Protein AF-A0A414Z4Z5-F1 (afdb_monomer)

Secondary structure (DSSP, 8-state):
-HHHHHHHHHHHHHHHHHHHHHHHHHHHHHTT-TTHHHHHHHHHHHHHHHHHHHHHHHHS----S--S-S-SSHHHHHHHHHHHHHHHHHHHHHHHHHHHTTHHHH-HHHHHHHHHHHHHHHHHHHHHHHHHHTT-

Foldseek 3Di:
DLVVLLVVLVVVLVVLLVVVLVCLVCVVVCVPPPCNLVVLVVSLVSLVSSLVSLVSVVVPDDDDDDPFCLDPDVVVVVVLVVVLSVLSNVLSVLVNVCSVPVVSVVDNVSSVVSVVSVVVNVVSVVVSVVSRVVVD

pLDDT: mean 74.61, std 11.07, range [41.72, 87.88]

Radius of gyration: 16.62 Å; Cα contacts (8 Å, |Δi|>4): 73; chains: 1; bounding box: 38×34×50 Å

Structure (mmCIF, N/CA/C/O backbone):
data_AF-A0A414Z4Z5-F1
#
_entry.id   AF-A0A414Z4Z5-F1
#
loop_
_atom_site.group_PDB
_atom_site.id
_atom_site.type_symbol
_atom_site.label_atom_id
_atom_site.label_alt_id
_atom_site.label_comp_id
_atom_site.label_asym_id
_atom_site.label_entity_id
_atom_site.label_seq_id
_atom_site.pdbx_PDB_ins_code
_atom_site.Cartn_x
_atom_site.Cartn_y
_atom_site.Cartn_z
_atom_site.occupancy
_atom_site.B_iso_or_equiv
_atom_site.auth_seq_id
_atom_site.auth_comp_id
_atom_site.auth_asym_id
_atom_site.auth_atom_id
_atom_site.pdbx_PDB_model_num
ATOM 1 N N . MET A 1 1 ? 12.878 18.105 -5.985 1.00 58.34 1 MET A N 1
ATOM 2 C CA . MET A 1 1 ? 11.763 17.765 -5.068 1.00 58.34 1 MET A CA 1
ATOM 3 C C . MET A 1 1 ? 10.811 16.701 -5.619 1.00 58.34 1 MET A C 1
ATOM 5 O O . MET A 1 1 ? 10.757 15.639 -5.018 1.00 58.34 1 MET A O 1
ATOM 9 N N . LYS A 1 2 ? 10.123 16.901 -6.760 1.00 60.66 2 LYS A N 1
ATOM 10 C CA . LYS A 1 2 ? 9.133 15.927 -7.294 1.00 60.66 2 LYS A CA 1
ATOM 11 C C . LYS A 1 2 ? 9.657 14.486 -7.444 1.00 60.66 2 LYS A C 1
ATOM 13 O O . LYS A 1 2 ? 8.988 13.544 -7.049 1.00 60.66 2 LYS A O 1
ATOM 18 N N . THR A 1 3 ? 10.877 14.305 -7.950 1.00 64.25 3 THR A N 1
ATOM 19 C CA . THR A 1 3 ? 11.499 12.976 -8.125 1.00 64.25 3 THR A CA 1
ATOM 20 C C . THR A 1 3 ? 11.858 12.278 -6.812 1.00 64.25 3 THR A C 1
ATOM 22 O O . THR A 1 3 ? 11.890 11.053 -6.771 1.00 64.25 3 THR A O 1
ATOM 25 N N . PHE A 1 4 ? 12.124 13.038 -5.747 1.00 65.44 4 PHE A N 1
ATOM 26 C CA . PHE A 1 4 ? 12.428 12.491 -4.426 1.00 65.44 4 PHE A CA 1
ATOM 27 C C . PHE A 1 4 ? 11.159 11.954 -3.757 1.00 65.44 4 PHE A C 1
ATOM 29 O O . PHE A 1 4 ? 11.153 10.822 -3.294 1.00 65.44 4 PHE A O 1
ATOM 36 N N . ILE A 1 5 ? 10.064 12.721 -3.816 1.00 69.62 5 ILE A N 1
ATOM 37 C CA . ILE A 1 5 ? 8.749 12.330 -3.282 1.00 69.62 5 ILE A CA 1
ATOM 38 C C . ILE A 1 5 ? 8.249 11.042 -3.950 1.00 69.62 5 ILE A C 1
ATOM 40 O O . ILE A 1 5 ? 7.837 10.118 -3.257 1.00 69.62 5 ILE A O 1
ATOM 44 N N . ILE A 1 6 ? 8.360 10.944 -5.281 1.00 69.19 6 ILE A N 1
ATOM 45 C CA . ILE A 1 6 ? 7.963 9.738 -6.029 1.00 69.19 6 ILE A CA 1
ATOM 46 C C . ILE A 1 6 ? 8.793 8.525 -5.590 1.00 69.19 6 ILE A C 1
ATOM 48 O O . ILE A 1 6 ? 8.237 7.474 -5.290 1.00 69.19 6 ILE A O 1
ATOM 52 N N . LYS A 1 7 ? 10.120 8.678 -5.484 1.00 71.50 7 LYS A N 1
ATOM 53 C CA . LYS A 1 7 ? 11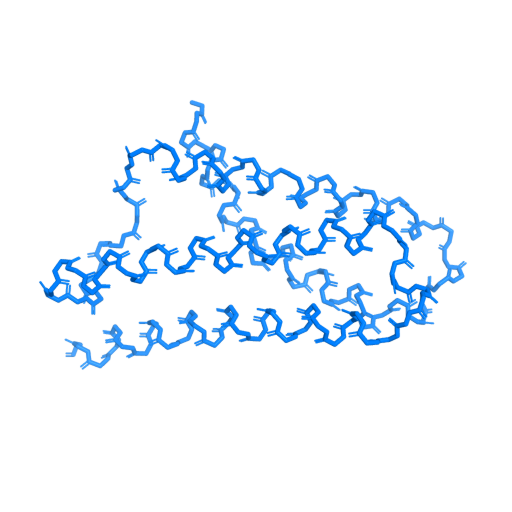.015 7.582 -5.090 1.00 71.50 7 LYS A CA 1
ATOM 54 C C . LYS A 1 7 ? 10.752 7.103 -3.659 1.00 71.50 7 LYS A C 1
ATOM 56 O O . LYS A 1 7 ? 10.783 5.901 -3.400 1.00 71.50 7 LYS A O 1
ATOM 61 N N . VAL A 1 8 ? 10.494 8.031 -2.738 1.00 74.12 8 VAL A N 1
ATOM 62 C CA . VAL A 1 8 ? 10.119 7.708 -1.355 1.00 74.12 8 VAL A CA 1
ATOM 63 C C . VAL A 1 8 ? 8.770 6.989 -1.329 1.00 74.12 8 VAL A C 1
ATOM 65 O O . VAL A 1 8 ? 8.681 5.929 -0.722 1.00 74.12 8 VAL A O 1
ATOM 68 N N . GLY A 1 9 ? 7.756 7.484 -2.045 1.00 72.12 9 GLY A N 1
ATOM 69 C CA . GLY A 1 9 ? 6.441 6.839 -2.127 1.00 72.12 9 GLY A CA 1
ATOM 70 C C . GLY A 1 9 ? 6.499 5.405 -2.667 1.00 72.12 9 GLY A C 1
ATOM 71 O O . GLY A 1 9 ? 5.928 4.501 -2.063 1.00 72.12 9 GLY A O 1
ATOM 72 N N . GLU A 1 10 ? 7.249 5.165 -3.747 1.00 71.38 10 GLU A N 1
ATOM 73 C CA . GLU A 1 10 ? 7.423 3.819 -4.318 1.00 71.38 10 GLU A CA 1
ATOM 74 C C . GLU A 1 10 ? 8.146 2.857 -3.364 1.00 71.38 10 GLU A C 1
ATOM 76 O O . GLU A 1 10 ? 7.799 1.679 -3.290 1.00 71.38 10 GLU A O 1
ATOM 81 N N . THR A 1 11 ? 9.139 3.353 -2.620 1.00 74.38 11 THR A N 1
ATOM 82 C CA . THR A 1 11 ? 9.908 2.533 -1.669 1.00 74.38 11 THR A CA 1
ATOM 83 C C . THR A 1 11 ? 9.083 2.201 -0.426 1.00 74.38 11 THR A C 1
ATOM 85 O O . THR A 1 11 ? 9.162 1.089 0.091 1.00 74.38 11 THR A O 1
ATOM 88 N N . MET A 1 12 ? 8.265 3.151 0.032 1.00 74.75 12 MET A N 1
ATOM 89 C CA . MET A 1 12 ? 7.415 2.996 1.212 1.00 74.75 12 MET A CA 1
ATOM 90 C C . MET A 1 12 ? 6.156 2.168 0.927 1.00 74.75 12 MET A C 1
ATOM 92 O O . MET A 1 12 ? 5.575 1.627 1.856 1.00 74.75 12 MET A O 1
ATOM 96 N N . PHE A 1 13 ? 5.752 1.987 -0.334 1.00 77.38 13 PHE A N 1
ATOM 97 C CA . PHE A 1 13 ? 4.517 1.269 -0.664 1.00 77.38 13 PHE A CA 1
ATOM 98 C C . PHE A 1 13 ? 4.470 -0.164 -0.116 1.00 77.38 13 PHE A C 1
ATOM 100 O O . PHE A 1 13 ? 3.514 -0.533 0.562 1.00 77.38 13 PHE A O 1
ATOM 107 N N . ILE A 1 14 ? 5.505 -0.968 -0.375 1.00 79.06 14 ILE A N 1
ATOM 108 C CA . ILE A 1 14 ? 5.567 -2.371 0.066 1.00 79.06 14 ILE A CA 1
ATOM 109 C C . ILE A 1 14 ? 5.526 -2.500 1.600 1.00 79.06 14 ILE A C 1
ATOM 111 O O . ILE A 1 14 ? 4.692 -3.268 2.086 1.00 79.06 14 ILE A O 1
ATOM 115 N N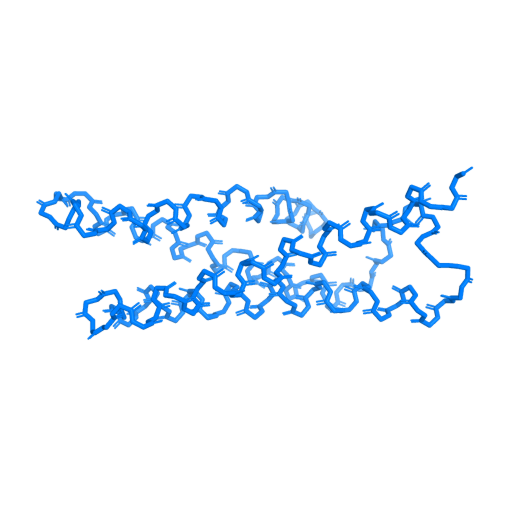 . PRO A 1 15 ? 6.367 -1.787 2.382 1.00 80.50 15 PRO A N 1
ATOM 116 C CA . PRO A 1 15 ? 6.308 -1.886 3.837 1.00 80.50 15 PRO A CA 1
ATOM 117 C C . PRO A 1 15 ? 4.986 -1.361 4.400 1.00 80.50 15 PRO A C 1
ATOM 119 O O . PRO A 1 15 ? 4.448 -1.991 5.307 1.00 80.50 15 PRO A O 1
ATOM 122 N N . THR A 1 16 ? 4.407 -0.287 3.841 1.00 81.56 16 THR A N 1
ATOM 123 C CA . THR A 1 16 ? 3.079 0.168 4.273 1.00 81.56 16 THR A CA 1
ATOM 124 C C . THR A 1 16 ? 2.042 -0.927 4.026 1.00 81.56 16 THR A C 1
ATOM 126 O O . THR A 1 16 ? 1.336 -1.286 4.959 1.00 81.56 16 THR A O 1
ATOM 129 N N . CYS A 1 17 ? 2.011 -1.552 2.841 1.00 80.69 17 CYS A N 1
ATOM 130 C CA . CYS A 1 17 ? 1.083 -2.653 2.551 1.00 80.69 17 CYS A CA 1
ATOM 131 C C . CYS A 1 17 ? 1.226 -3.829 3.529 1.00 80.69 17 CYS A C 1
ATOM 133 O O . CYS A 1 17 ? 0.224 -4.354 4.008 1.00 80.69 17 CYS A O 1
ATOM 135 N N . ALA A 1 18 ? 2.460 -4.229 3.851 1.00 83.88 18 ALA A N 1
ATOM 136 C CA . ALA A 1 18 ? 2.713 -5.311 4.801 1.00 83.88 18 ALA A CA 1
ATOM 137 C C . ALA A 1 18 ? 2.182 -4.972 6.206 1.00 83.88 18 ALA A C 1
ATOM 139 O O . ALA A 1 18 ? 1.495 -5.787 6.822 1.00 83.88 18 ALA A O 1
ATOM 140 N N . LEU A 1 19 ? 2.437 -3.750 6.683 1.00 85.31 19 LEU A N 1
ATOM 141 C CA . LEU A 1 19 ? 1.924 -3.265 7.966 1.00 85.31 19 LEU A CA 1
ATOM 142 C C . LEU A 1 19 ? 0.394 -3.133 7.972 1.00 85.31 19 LEU A C 1
ATOM 144 O O . LEU A 1 19 ? -0.240 -3.432 8.978 1.00 85.31 19 LEU A O 1
ATOM 148 N N . MET A 1 20 ? -0.209 -2.733 6.851 1.00 81.25 20 MET A N 1
ATOM 149 C CA . MET A 1 20 ? -1.663 -2.608 6.703 1.00 81.25 20 MET A CA 1
ATOM 150 C C . MET A 1 20 ? -2.363 -3.967 6.768 1.00 81.25 20 MET A C 1
ATOM 152 O O . MET A 1 20 ? -3.436 -4.079 7.351 1.00 81.25 20 MET A O 1
ATOM 156 N N . ILE A 1 21 ? -1.766 -5.015 6.202 1.00 83.06 21 ILE A N 1
ATOM 157 C CA . ILE A 1 21 ? -2.315 -6.377 6.280 1.00 83.06 21 ILE A CA 1
ATOM 158 C C . ILE A 1 21 ? -2.171 -6.928 7.682 1.00 83.06 21 ILE A C 1
ATOM 160 O O . ILE A 1 21 ? -3.116 -7.513 8.203 1.00 83.06 21 ILE A O 1
ATOM 164 N N . LEU A 1 22 ? -1.012 -6.705 8.302 1.00 85.50 22 LEU A N 1
ATOM 165 C CA . LEU A 1 22 ? -0.805 -7.058 9.696 1.00 85.50 22 LEU A CA 1
ATOM 166 C C . LEU A 1 22 ? -1.857 -6.373 10.579 1.00 85.50 22 LEU A C 1
ATOM 168 O O . LEU A 1 22 ? -2.458 -7.028 11.422 1.00 85.50 22 LEU A O 1
ATOM 172 N N . TYR A 1 23 ? -2.143 -5.093 10.324 1.00 82.69 23 TYR A N 1
ATOM 173 C CA . TYR A 1 23 ? -3.232 -4.371 10.974 1.00 82.69 23 TYR A CA 1
ATOM 174 C C . TYR A 1 23 ? -4.590 -5.038 10.733 1.00 82.69 23 TYR A C 1
ATOM 176 O O . TYR A 1 23 ? -5.291 -5.300 11.700 1.00 82.69 23 TYR A O 1
ATOM 184 N N . CYS A 1 24 ? -4.951 -5.374 9.491 1.00 79.25 24 CYS A N 1
ATOM 185 C CA . CYS A 1 24 ? -6.244 -6.006 9.191 1.00 79.25 24 CYS A CA 1
ATOM 186 C C . CYS A 1 24 ? -6.399 -7.388 9.853 1.00 79.25 24 CYS A C 1
ATOM 188 O O . CYS A 1 24 ? -7.476 -7.711 10.342 1.00 79.25 24 CYS A O 1
ATOM 190 N N . LEU A 1 25 ? -5.331 -8.194 9.904 1.00 81.50 25 LEU A N 1
ATOM 191 C CA . LEU A 1 25 ? -5.338 -9.517 10.542 1.00 81.50 25 LEU A CA 1
ATOM 192 C C . LEU A 1 25 ? -5.395 -9.427 12.071 1.00 81.50 25 LEU A C 1
ATOM 194 O O . LEU A 1 25 ? -6.084 -10.216 12.712 1.00 81.50 25 LEU A O 1
ATOM 198 N N . LEU A 1 26 ? -4.669 -8.473 12.659 1.00 80.62 26 LEU A N 1
ATOM 199 C CA . LEU A 1 26 ? -4.604 -8.292 14.109 1.00 80.62 26 LEU A CA 1
ATOM 200 C C . LEU A 1 26 ? -5.723 -7.401 14.658 1.00 80.62 26 LEU A C 1
ATOM 202 O O . LEU A 1 26 ? -5.896 -7.343 15.872 1.00 80.62 26 LEU A O 1
ATOM 206 N N . TYR A 1 27 ? -6.493 -6.730 13.797 1.00 77.38 27 TYR A N 1
ATOM 207 C CA . TYR A 1 27 ? -7.521 -5.769 14.199 1.00 77.38 27 TYR A CA 1
ATOM 208 C C . TYR A 1 27 ? -8.504 -6.358 15.214 1.00 77.38 27 TYR A C 1
ATOM 210 O O . TYR A 1 27 ? -8.763 -5.746 16.248 1.00 77.38 27 TYR A O 1
ATOM 218 N N . GLN A 1 28 ? -8.991 -7.575 14.957 1.00 76.25 28 GLN A N 1
ATOM 219 C CA . GLN A 1 28 ? -9.963 -8.251 15.817 1.00 76.25 28 GLN A CA 1
ATOM 220 C C . GLN A 1 28 ? -9.426 -8.521 17.233 1.00 76.25 28 GLN A C 1
ATOM 222 O O . GLN A 1 28 ? -10.198 -8.540 18.184 1.00 76.25 28 GLN A O 1
ATOM 227 N N . TYR A 1 29 ? -8.111 -8.687 17.383 1.00 76.50 29 TYR A N 1
ATOM 228 C CA . TYR A 1 29 ? -7.457 -8.926 18.673 1.00 76.50 29 TYR A CA 1
ATOM 229 C C . TYR A 1 29 ? -7.054 -7.637 19.394 1.00 76.50 29 TYR A C 1
ATOM 231 O O . TYR A 1 29 ? -6.759 -7.662 20.583 1.00 76.50 29 TYR A O 1
ATOM 239 N N . MET A 1 30 ? -7.005 -6.519 18.672 1.00 74.94 30 MET A N 1
ATOM 240 C CA . MET A 1 30 ? -6.440 -5.260 19.151 1.00 74.94 30 MET A CA 1
ATOM 241 C C . MET A 1 30 ? -7.491 -4.149 19.291 1.00 74.94 30 MET A C 1
ATOM 243 O O . MET A 1 30 ? -7.130 -3.008 19.570 1.00 74.94 30 MET A O 1
ATOM 247 N N . ILE A 1 31 ? -8.778 -4.462 19.099 1.00 72.94 31 ILE A N 1
ATOM 248 C CA . ILE A 1 31 ? -9.867 -3.477 19.023 1.00 72.94 31 ILE A CA 1
ATOM 249 C C . ILE A 1 31 ? -10.034 -2.647 20.305 1.00 72.94 31 ILE A C 1
ATOM 251 O O . ILE A 1 31 ? -10.358 -1.462 20.221 1.00 72.94 31 ILE A O 1
ATOM 255 N N . ASP A 1 32 ? -9.732 -3.239 21.463 1.00 76.69 32 ASP A N 1
ATOM 256 C CA . ASP A 1 32 ? -9.835 -2.597 22.780 1.00 76.69 32 ASP A CA 1
ATOM 257 C C . ASP A 1 32 ? -8.622 -1.716 23.116 1.00 76.69 32 ASP A C 1
ATOM 259 O O . ASP A 1 32 ? -8.578 -1.053 24.154 1.00 76.69 32 ASP A O 1
ATOM 263 N N . PHE A 1 33 ? -7.604 -1.693 22.251 1.00 79.69 33 PHE A N 1
ATOM 264 C CA . PHE A 1 33 ? -6.375 -0.967 22.521 1.00 79.69 33 PHE A CA 1
ATOM 265 C C . PHE A 1 33 ? -6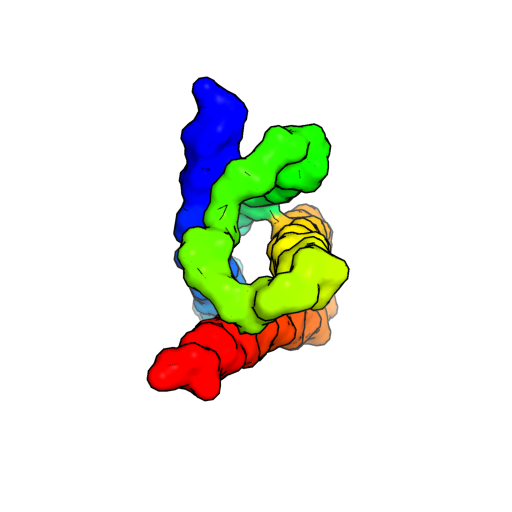.555 0.540 22.240 1.00 79.69 33 PHE A C 1
ATOM 267 O O . PHE A 1 33 ? -6.874 0.932 21.111 1.00 79.69 33 PHE A O 1
ATOM 274 N N . PRO A 1 34 ? -6.276 1.429 23.214 1.00 75.50 34 PRO A N 1
ATOM 275 C CA . PRO A 1 34 ? -6.639 2.850 23.136 1.00 75.50 34 PRO A CA 1
ATOM 276 C C . PRO A 1 34 ? -5.929 3.616 22.007 1.00 75.50 34 PRO A C 1
ATOM 278 O O . PRO A 1 34 ? -6.418 4.642 21.536 1.00 75.50 34 PRO A O 1
ATOM 281 N N . TYR A 1 35 ? -4.791 3.111 21.525 1.00 81.12 35 TYR A N 1
ATOM 282 C CA . TYR A 1 35 ? -3.994 3.753 20.476 1.00 81.12 35 TYR A CA 1
ATOM 283 C C . TYR A 1 35 ? -4.385 3.344 19.042 1.00 81.12 35 TYR A C 1
ATOM 285 O O . TYR A 1 35 ? -3.807 3.870 18.087 1.00 81.12 35 TYR A O 1
ATOM 293 N N . MET A 1 36 ? -5.368 2.453 18.848 1.00 79.38 36 MET A N 1
ATOM 294 C CA . MET A 1 36 ? -5.765 1.985 17.506 1.00 79.38 36 MET A CA 1
ATOM 295 C C . MET A 1 36 ? -6.237 3.109 16.586 1.00 79.38 36 MET A C 1
ATOM 297 O O . MET A 1 36 ? -5.924 3.110 15.395 1.00 79.38 36 MET A O 1
ATOM 301 N N . THR A 1 37 ? -6.931 4.104 17.137 1.00 78.50 37 THR A N 1
ATOM 302 C CA . THR A 1 37 ? -7.390 5.276 16.381 1.00 78.50 37 THR A CA 1
ATOM 303 C C . THR A 1 37 ? -6.214 6.096 15.848 1.00 78.50 37 THR A C 1
ATOM 305 O O . THR A 1 37 ? -6.238 6.540 14.702 1.00 78.50 37 THR A O 1
ATOM 308 N N . ILE A 1 38 ? -5.143 6.250 16.635 1.00 85.12 38 ILE A N 1
ATOM 309 C CA . ILE A 1 38 ? -3.940 6.991 16.226 1.00 85.12 38 ILE A CA 1
ATOM 310 C C . ILE A 1 38 ? -3.196 6.230 15.124 1.00 85.12 38 ILE A C 1
ATOM 312 O O . ILE A 1 38 ? -2.838 6.812 14.101 1.00 85.12 38 ILE A O 1
ATOM 316 N N . ILE A 1 39 ? -3.019 4.917 15.295 1.00 84.44 39 ILE A N 1
ATOM 317 C CA . ILE A 1 39 ? -2.380 4.042 14.299 1.00 84.44 39 ILE A CA 1
ATOM 318 C C . ILE A 1 39 ? -3.130 4.109 12.961 1.00 84.44 39 ILE A C 1
ATOM 320 O O . ILE A 1 39 ? -2.519 4.255 11.901 1.00 84.44 39 ILE A O 1
ATOM 324 N N . ARG A 1 40 ? -4.465 4.084 13.006 1.00 83.19 40 ARG A N 1
ATOM 325 C CA . ARG A 1 40 ? -5.326 4.246 11.831 1.00 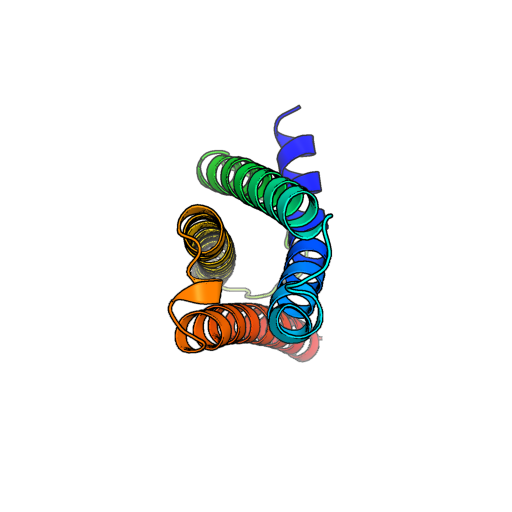83.19 40 ARG A CA 1
ATOM 326 C C . ARG A 1 40 ? -5.092 5.575 11.116 1.00 83.19 40 ARG A C 1
ATOM 328 O O . ARG A 1 40 ? -4.939 5.584 9.896 1.00 83.19 40 ARG A O 1
ATOM 335 N N . PHE A 1 41 ? -5.035 6.685 11.851 1.00 85.62 41 PHE A N 1
ATOM 336 C CA . PHE A 1 41 ? -4.753 8.000 11.268 1.00 85.62 41 PHE A CA 1
ATOM 337 C C . PHE A 1 41 ? -3.388 8.039 10.571 1.00 85.62 41 PHE A C 1
ATOM 339 O O . PHE A 1 41 ? -3.283 8.565 9.462 1.00 85.62 41 PHE A O 1
ATOM 346 N N . ILE A 1 42 ? -2.360 7.429 11.168 1.00 87.88 42 ILE A N 1
ATOM 347 C CA . ILE A 1 42 ? -1.026 7.319 10.561 1.00 87.88 42 ILE A CA 1
ATOM 348 C C . ILE A 1 42 ? -1.096 6.551 9.234 1.00 87.88 42 ILE A C 1
ATOM 350 O O . ILE A 1 42 ? -0.543 7.002 8.226 1.00 87.88 42 ILE A O 1
ATOM 354 N N . PHE A 1 43 ? -1.814 5.424 9.197 1.00 8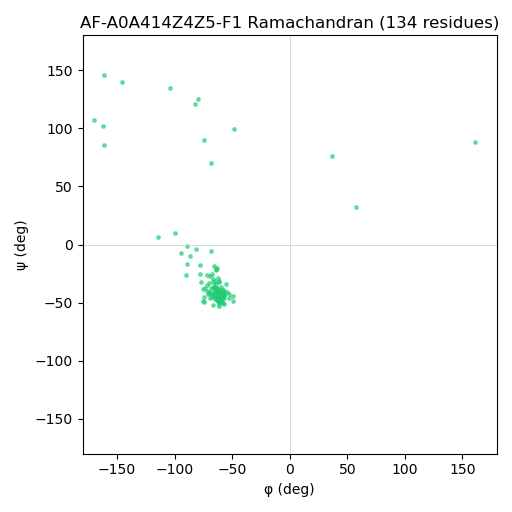6.94 43 PHE A N 1
ATOM 355 C CA . PHE A 1 43 ? -1.993 4.660 7.962 1.00 86.94 43 PHE A CA 1
ATOM 356 C C . PHE A 1 43 ? -2.786 5.420 6.896 1.00 86.94 43 PHE A C 1
ATOM 358 O O . PHE A 1 43 ? -2.447 5.340 5.714 1.00 86.94 43 PHE A O 1
ATOM 365 N N . LEU A 1 44 ? -3.796 6.192 7.295 1.00 87.44 44 LEU A N 1
ATOM 366 C CA . LEU A 1 44 ? -4.586 7.014 6.381 1.00 87.44 44 LEU A CA 1
ATOM 367 C C . LEU A 1 44 ? -3.703 8.087 5.726 1.00 87.44 44 LEU A C 1
ATOM 369 O O . LEU A 1 44 ? -3.678 8.199 4.500 1.00 87.44 44 LEU A O 1
ATOM 373 N N . ILE A 1 45 ? -2.902 8.805 6.520 1.00 87.38 45 ILE A N 1
ATOM 374 C CA . ILE A 1 45 ? -1.952 9.810 6.018 1.00 87.38 45 ILE A CA 1
ATOM 375 C C . ILE A 1 45 ? -0.919 9.164 5.085 1.00 87.38 45 ILE A C 1
ATOM 377 O O . ILE A 1 45 ? -0.630 9.707 4.017 1.00 87.38 45 ILE A O 1
ATOM 381 N N . SER A 1 46 ? -0.393 7.988 5.444 1.00 85.56 46 SER A N 1
ATOM 382 C CA . SER A 1 46 ? 0.549 7.251 4.595 1.00 85.56 46 SER A CA 1
ATOM 383 C C . SER A 1 46 ? -0.078 6.859 3.252 1.00 85.56 46 SER A C 1
ATOM 385 O O . SER A 1 46 ? 0.535 7.075 2.205 1.00 85.56 46 SER A O 1
ATOM 387 N N . SER A 1 47 ? -1.320 6.362 3.257 1.00 84.56 47 SER A N 1
ATOM 388 C CA . SER A 1 47 ? -2.043 6.003 2.033 1.00 84.56 47 SER A CA 1
ATOM 389 C C . SER A 1 47 ? -2.280 7.220 1.131 1.00 84.56 47 SER A C 1
ATOM 391 O O . SER A 1 47 ? -1.998 7.168 -0.068 1.00 84.56 47 SER A O 1
ATOM 393 N N . LEU A 1 48 ? -2.701 8.355 1.702 1.00 86.62 48 LEU A N 1
ATOM 394 C CA . LEU A 1 48 ? -2.870 9.610 0.960 1.00 86.62 48 LEU A CA 1
ATOM 395 C C . LEU A 1 48 ? -1.548 10.112 0.369 1.00 86.62 48 LEU A C 1
ATOM 397 O O . LEU A 1 48 ? -1.507 10.537 -0.786 1.00 86.62 48 LEU A O 1
ATOM 401 N N . PHE A 1 49 ? -0.452 10.027 1.125 1.00 85.38 49 PHE A N 1
ATOM 402 C CA . PHE A 1 49 ? 0.870 10.405 0.632 1.00 85.38 49 PHE A CA 1
ATOM 403 C C . PHE A 1 49 ? 1.297 9.547 -0.568 1.00 85.38 49 PHE A C 1
ATOM 405 O O . PHE A 1 49 ? 1.794 10.076 -1.565 1.00 85.38 49 PHE A O 1
ATOM 412 N N . ILE A 1 50 ? 1.054 8.234 -0.514 1.00 82.75 50 ILE A N 1
ATOM 413 C CA . ILE A 1 50 ? 1.360 7.324 -1.623 1.00 82.75 50 ILE A CA 1
ATOM 414 C C . ILE A 1 50 ? 0.448 7.593 -2.830 1.00 82.75 50 ILE A C 1
ATOM 416 O O . ILE A 1 50 ? 0.934 7.570 -3.960 1.00 82.75 50 ILE A O 1
ATOM 420 N N . LEU A 1 51 ? -0.834 7.925 -2.632 1.00 83.62 51 LEU A N 1
ATOM 421 C CA . LEU A 1 51 ? -1.739 8.337 -3.717 1.00 83.62 51 LEU A CA 1
ATOM 422 C C . LEU A 1 51 ? -1.258 9.609 -4.423 1.00 83.62 51 LEU A C 1
ATOM 424 O O . LEU A 1 51 ? -1.264 9.684 -5.656 1.00 83.62 51 LEU A O 1
ATOM 428 N N . LEU A 1 52 ? -0.794 10.602 -3.662 1.00 82.75 52 LEU A N 1
ATOM 429 C CA . LEU A 1 52 ? -0.208 11.826 -4.213 1.00 82.75 52 LEU A CA 1
ATOM 430 C C . LEU A 1 52 ? 1.087 11.524 -4.980 1.00 82.75 52 LEU A C 1
ATOM 432 O O . LEU A 1 52 ? 1.265 11.988 -6.105 1.00 82.75 52 LEU A O 1
ATOM 436 N N . ALA A 1 53 ? 1.967 10.687 -4.428 1.00 79.00 53 ALA A N 1
ATOM 437 C CA . ALA A 1 53 ? 3.187 10.264 -5.115 1.00 79.00 53 ALA A CA 1
ATOM 438 C C . ALA A 1 53 ? 2.884 9.469 -6.403 1.00 79.00 53 ALA A C 1
ATOM 440 O O . ALA A 1 53 ? 3.499 9.709 -7.445 1.00 79.00 53 ALA A O 1
ATOM 441 N N . GLY A 1 54 ? 1.900 8.567 -6.359 1.00 73.06 54 GLY A N 1
ATOM 442 C CA . GLY A 1 54 ? 1.470 7.732 -7.479 1.00 73.06 54 GLY A CA 1
ATOM 443 C C . GLY A 1 54 ? 0.816 8.537 -8.602 1.00 73.06 54 GLY A C 1
ATOM 444 O O . GLY A 1 54 ? 1.190 8.384 -9.765 1.00 73.06 54 GLY A O 1
ATOM 445 N N . SER A 1 55 ? -0.084 9.464 -8.279 1.00 74.19 55 SER A N 1
ATOM 446 C CA . SER A 1 55 ? -0.703 10.363 -9.267 1.00 74.19 55 SER A CA 1
ATOM 447 C C . SER A 1 55 ? 0.329 11.286 -9.926 1.00 74.19 55 SER A C 1
ATOM 449 O O . SER A 1 55 ? 0.348 11.427 -11.151 1.00 74.19 55 SER A O 1
ATOM 451 N N . MET A 1 56 ? 1.279 11.825 -9.154 1.00 72.06 56 MET A N 1
ATOM 452 C CA . MET A 1 56 ? 2.417 12.571 -9.700 1.00 72.06 56 MET A CA 1
ATOM 453 C C . MET A 1 56 ? 3.299 11.723 -10.624 1.00 72.06 56 MET A C 1
ATOM 455 O O . MET A 1 56 ? 3.855 12.264 -11.580 1.00 72.06 56 MET A O 1
ATOM 459 N N . SER A 1 57 ? 3.423 10.415 -10.375 1.00 66.75 57 SER A N 1
ATOM 460 C CA . SER A 1 57 ? 4.179 9.489 -11.232 1.00 66.75 57 SER A CA 1
ATOM 461 C C . SER A 1 57 ? 3.490 9.198 -12.575 1.00 66.75 57 SER A C 1
ATOM 463 O O . SER A 1 57 ? 4.172 8.919 -13.560 1.00 66.75 57 SER A O 1
ATOM 465 N N . ILE A 1 58 ? 2.156 9.307 -12.640 1.00 66.81 58 ILE A N 1
ATOM 466 C CA . ILE A 1 58 ? 1.381 9.168 -13.885 1.00 66.81 58 ILE A CA 1
ATOM 467 C C . ILE A 1 58 ? 1.529 10.420 -14.753 1.00 66.81 58 ILE A C 1
ATOM 469 O O . ILE A 1 58 ? 1.810 10.321 -15.948 1.00 66.81 58 ILE A O 1
ATOM 473 N N . PHE A 1 59 ? 1.355 11.605 -14.158 1.00 59.62 59 PHE A N 1
ATOM 474 C CA . PHE A 1 59 ? 1.426 12.882 -14.882 1.00 59.62 59 PHE A CA 1
ATOM 475 C C . PHE A 1 59 ? 2.866 13.313 -15.183 1.00 59.62 59 PHE A C 1
ATOM 477 O O . PHE A 1 59 ? 3.151 13.930 -16.213 1.00 59.62 59 PHE A O 1
ATOM 484 N N . GLY A 1 60 ? 3.803 12.978 -14.299 1.00 55.56 60 GLY A N 1
ATOM 485 C CA . GLY A 1 60 ? 5.223 13.196 -14.497 1.00 55.56 60 GLY A CA 1
ATOM 486 C C . GLY A 1 60 ? 5.776 12.191 -15.495 1.00 55.56 60 GLY A C 1
ATOM 487 O O . GLY A 1 60 ? 6.268 11.141 -15.100 1.00 55.56 60 GLY A O 1
ATOM 488 N N . LYS A 1 61 ? 5.757 12.520 -16.793 1.00 57.16 61 LYS A N 1
ATOM 489 C CA . LYS A 1 61 ? 6.531 11.795 -17.815 1.00 57.16 61 LYS A CA 1
ATOM 490 C C . LYS A 1 61 ? 7.982 11.621 -17.339 1.00 57.16 61 LYS A C 1
ATOM 492 O O . LYS A 1 61 ? 8.787 12.539 -17.474 1.00 57.16 61 LYS A O 1
ATOM 497 N N . LYS A 1 62 ? 8.328 10.443 -16.811 1.00 49.22 62 LYS A N 1
ATOM 498 C CA . LYS A 1 62 ? 9.668 9.832 -16.845 1.00 49.22 62 LYS A CA 1
ATOM 499 C C . LYS A 1 62 ? 9.555 8.391 -16.347 1.00 49.22 62 LYS A C 1
ATOM 501 O O . LYS A 1 62 ? 9.298 8.148 -15.182 1.00 49.22 62 LYS A O 1
ATOM 506 N N . GLN A 1 63 ? 9.660 7.383 -17.216 1.00 48.88 63 GLN A N 1
ATOM 507 C CA . GLN A 1 63 ? 10.944 6.908 -17.764 1.00 48.88 63 GLN A CA 1
ATOM 508 C C . GLN A 1 63 ? 12.067 6.966 -16.725 1.00 48.88 63 GLN A C 1
ATOM 510 O O . GLN A 1 63 ? 12.893 7.873 -16.743 1.00 48.88 63 GLN A O 1
ATOM 515 N N . LYS A 1 64 ? 12.045 6.001 -15.809 1.00 44.09 64 LYS A N 1
ATOM 516 C CA . LYS A 1 64 ? 13.119 5.481 -14.941 1.00 44.09 64 LYS A CA 1
ATOM 517 C C . LYS A 1 64 ? 12.318 4.785 -13.841 1.00 44.09 64 LYS A C 1
ATOM 519 O O . LYS A 1 64 ? 11.863 5.448 -12.936 1.00 44.09 64 LYS A O 1
ATOM 524 N N . ILE A 1 65 ? 11.940 3.519 -13.962 1.00 41.72 65 ILE A N 1
ATOM 525 C CA . ILE A 1 65 ? 12.776 2.399 -13.529 1.00 41.72 65 ILE A CA 1
ATOM 526 C C . ILE A 1 65 ? 12.252 1.132 -14.220 1.00 41.72 65 ILE A C 1
ATOM 528 O O . ILE A 1 65 ? 11.248 0.546 -13.842 1.00 41.72 65 ILE A O 1
ATOM 532 N N . CYS A 1 66 ? 12.947 0.710 -15.268 1.00 41.72 66 CYS A N 1
ATOM 533 C CA . CYS A 1 66 ? 13.235 -0.704 -15.474 1.00 41.72 66 CYS A CA 1
ATOM 534 C C . CYS A 1 66 ? 14.405 -0.756 -16.448 1.00 41.72 66 CYS A C 1
ATOM 536 O O . CYS A 1 66 ? 14.219 -0.749 -17.664 1.00 41.72 66 CYS A O 1
ATOM 538 N N . LYS A 1 67 ? 15.624 -0.663 -15.904 1.00 43.84 67 LYS A N 1
ATOM 539 C CA . LYS A 1 67 ? 16.874 -0.849 -16.657 1.00 43.84 67 LYS A CA 1
ATOM 540 C C . LYS A 1 67 ? 17.061 -2.306 -17.110 1.00 43.84 67 LYS A C 1
ATOM 542 O O . LYS A 1 67 ? 17.973 -2.569 -17.878 1.00 43.84 67 LYS A O 1
ATOM 547 N N . HIS A 1 68 ? 16.185 -3.220 -16.691 1.00 48.00 68 HIS A N 1
ATOM 548 C CA . HIS A 1 68 ? 16.171 -4.601 -17.151 1.00 48.00 68 HIS A CA 1
ATOM 549 C C . HIS A 1 68 ? 15.031 -4.847 -18.142 1.00 48.00 68 HIS A C 1
ATOM 551 O O . HIS A 1 68 ? 13.901 -4.387 -17.972 1.00 48.00 68 HIS A O 1
ATOM 557 N N . SER A 1 69 ? 15.371 -5.539 -19.221 1.00 46.88 69 SER A N 1
ATOM 558 C CA . SER A 1 69 ? 14.566 -5.831 -20.401 1.00 46.88 69 SER A CA 1
ATOM 559 C C . SER A 1 69 ? 13.403 -6.796 -20.107 1.00 46.88 69 SER A C 1
ATOM 561 O O . SER A 1 69 ? 13.387 -7.923 -20.594 1.00 46.88 69 SER A O 1
ATOM 563 N N . ILE A 1 70 ? 12.375 -6.345 -19.366 1.00 55.75 70 ILE A N 1
ATOM 564 C CA . ILE A 1 70 ? 11.125 -7.112 -19.140 1.00 55.75 70 ILE A CA 1
ATOM 565 C C . ILE A 1 70 ? 10.569 -7.631 -20.475 1.00 55.75 70 ILE A C 1
ATOM 567 O O . ILE A 1 70 ? 10.211 -8.799 -20.618 1.00 55.75 70 ILE A O 1
ATOM 571 N N . SER A 1 71 ? 10.547 -6.777 -21.501 1.00 54.88 71 SER A N 1
ATOM 572 C CA . SER A 1 71 ? 10.160 -7.137 -22.864 1.00 54.88 71 SER A CA 1
ATOM 573 C C . SER A 1 71 ? 10.961 -6.353 -23.894 1.00 54.88 71 SER A C 1
ATOM 575 O O . SER A 1 71 ? 11.193 -5.160 -23.705 1.00 54.88 71 SER A O 1
ATOM 577 N N . SER A 1 72 ? 11.375 -7.020 -24.977 1.00 59.72 72 SER A N 1
ATOM 578 C CA . SER A 1 72 ? 11.956 -6.371 -26.159 1.00 59.72 72 SER A CA 1
ATOM 579 C C . SER A 1 72 ? 10.908 -5.533 -26.897 1.00 59.72 72 SER A C 1
ATOM 581 O O . SER A 1 72 ? 11.248 -4.549 -27.546 1.00 59.72 72 SER A O 1
ATOM 583 N N . LYS A 1 73 ? 9.618 -5.875 -26.747 1.00 70.31 73 LYS A N 1
ATOM 584 C CA . LYS A 1 73 ? 8.505 -5.136 -27.346 1.00 70.31 73 LYS A CA 1
ATOM 585 C C . LYS A 1 73 ? 8.136 -3.917 -26.476 1.00 70.31 73 LYS A C 1
ATOM 587 O O . LYS A 1 73 ? 7.730 -4.099 -25.321 1.00 70.31 73 LYS A O 1
ATOM 592 N N . PRO A 1 74 ? 8.198 -2.681 -27.010 1.00 63.66 74 PRO A N 1
ATOM 593 C CA . PRO A 1 74 ? 7.934 -1.456 -26.248 1.00 63.66 74 PRO A CA 1
ATOM 594 C C . PRO A 1 74 ? 6.480 -1.342 -25.762 1.00 63.66 74 PRO A C 1
ATOM 596 O O . PRO A 1 74 ? 6.246 -0.819 -24.673 1.00 63.66 74 PRO A O 1
ATOM 599 N N . ILE A 1 75 ? 5.516 -1.891 -26.511 1.00 67.31 75 ILE A N 1
ATOM 600 C CA . ILE A 1 75 ? 4.096 -1.965 -26.119 1.00 67.31 75 ILE A CA 1
ATOM 601 C C . ILE A 1 75 ? 3.906 -2.784 -24.845 1.00 67.31 75 ILE A C 1
ATOM 603 O O . ILE A 1 75 ? 3.290 -2.314 -23.893 1.00 67.31 75 ILE A O 1
ATOM 607 N N . VAL A 1 76 ? 4.494 -3.980 -24.801 1.00 64.75 76 VAL A N 1
ATOM 608 C CA . VAL A 1 76 ? 4.369 -4.888 -23.657 1.00 64.75 76 VAL A CA 1
ATOM 609 C C . VAL A 1 76 ? 4.969 -4.232 -22.414 1.00 64.75 76 VAL A C 1
ATOM 611 O O . VAL A 1 76 ? 4.342 -4.200 -21.362 1.00 64.75 76 VAL A O 1
ATOM 614 N N . ARG A 1 77 ? 6.145 -3.603 -22.546 1.00 63.81 77 ARG A N 1
ATOM 615 C CA . ARG A 1 77 ? 6.787 -2.863 -21.450 1.00 63.81 77 ARG A CA 1
ATOM 616 C C . ARG A 1 77 ? 5.930 -1.702 -20.932 1.00 63.81 77 ARG A C 1
ATOM 618 O O . ARG A 1 77 ? 5.880 -1.487 -19.724 1.00 63.81 77 ARG A O 1
ATOM 625 N N . ARG A 1 78 ? 5.274 -0.951 -21.823 1.00 62.78 78 ARG A N 1
ATOM 626 C CA . ARG A 1 78 ? 4.379 0.150 -21.438 1.00 62.78 78 ARG A CA 1
ATOM 627 C C . ARG A 1 78 ? 3.151 -0.372 -20.695 1.00 62.78 78 ARG A C 1
ATOM 629 O O . ARG A 1 78 ? 2.806 0.195 -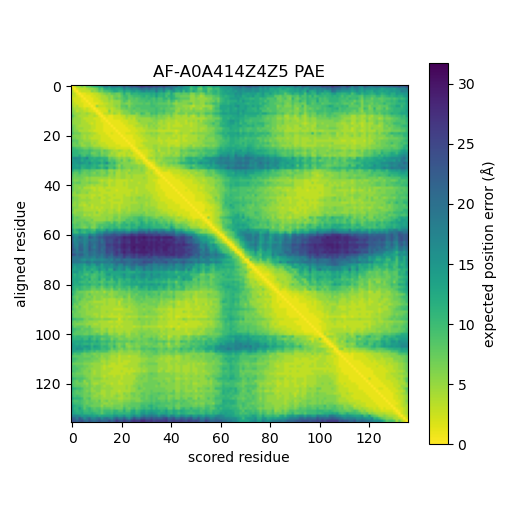19.667 1.00 62.78 78 ARG A O 1
ATOM 636 N N . PHE A 1 79 ? 2.574 -1.478 -21.164 1.00 67.25 79 PHE A N 1
ATOM 637 C CA . PHE A 1 79 ? 1.444 -2.138 -20.515 1.00 67.25 79 PHE A CA 1
ATOM 638 C C . PHE A 1 79 ? 1.796 -2.609 -19.096 1.00 67.25 79 PHE A C 1
ATOM 640 O O . PHE A 1 79 ? 1.060 -2.305 -18.166 1.00 67.25 79 PHE A O 1
ATOM 647 N N . TYR A 1 80 ? 2.966 -3.234 -18.904 1.00 66.38 80 TYR A N 1
ATOM 648 C CA . TYR A 1 80 ? 3.468 -3.619 -17.575 1.00 66.38 80 TYR A CA 1
ATOM 649 C C . TYR A 1 80 ? 3.657 -2.405 -16.640 1.00 66.38 80 TYR A C 1
ATOM 651 O O . TYR A 1 80 ? 3.253 -2.410 -15.479 1.00 66.38 80 TYR A O 1
ATOM 659 N N . LEU A 1 81 ? 4.279 -1.323 -17.113 1.00 65.88 81 LEU A N 1
ATOM 660 C CA . LEU A 1 81 ? 4.482 -0.143 -16.261 1.00 65.88 81 LEU A CA 1
ATOM 661 C C . LEU A 1 81 ? 3.152 0.508 -15.864 1.00 65.88 81 LEU A C 1
ATOM 663 O O . LEU A 1 81 ? 2.970 0.893 -14.710 1.00 65.88 81 LEU A O 1
ATOM 667 N N . GLN A 1 82 ? 2.219 0.581 -16.810 1.00 70.56 82 GLN A N 1
ATOM 668 C CA . GLN A 1 82 ? 0.910 1.177 -16.602 1.00 70.56 82 GLN A CA 1
ATOM 669 C C . GLN A 1 82 ? 0.036 0.311 -15.683 1.00 70.56 82 GLN A C 1
ATOM 671 O O . GLN A 1 82 ? -0.590 0.849 -14.774 1.00 70.56 82 GLN A O 1
ATOM 676 N N . SER A 1 83 ? 0.047 -1.019 -15.837 1.00 70.44 83 SER A N 1
ATOM 677 C CA . SER A 1 83 ? -0.714 -1.916 -14.959 1.00 70.44 83 SER A CA 1
ATOM 678 C C . SER A 1 83 ? -0.204 -1.871 -13.522 1.00 70.44 83 SER A C 1
ATOM 680 O O . SER A 1 83 ? -1.010 -1.808 -12.602 1.00 70.44 83 SER A O 1
ATOM 682 N N . ARG A 1 84 ? 1.119 -1.818 -13.309 1.00 73.62 84 ARG A N 1
ATOM 683 C CA . ARG A 1 84 ? 1.705 -1.698 -11.966 1.00 73.62 84 ARG A CA 1
ATOM 684 C C . ARG A 1 84 ? 1.198 -0.450 -11.246 1.00 73.62 84 ARG A C 1
ATOM 686 O O . ARG A 1 84 ? 0.732 -0.545 -10.118 1.00 73.62 84 ARG A O 1
ATOM 693 N N . GLN A 1 85 ? 1.268 0.702 -11.913 1.00 74.75 85 GLN A N 1
ATOM 694 C CA . GLN A 1 85 ? 0.797 1.969 -11.353 1.00 74.75 85 GLN A CA 1
ATOM 695 C C . GLN A 1 85 ? -0.704 1.926 -11.053 1.00 74.75 85 GLN A C 1
ATOM 697 O O . GLN A 1 85 ? -1.115 2.347 -9.975 1.00 74.75 85 GLN A O 1
ATOM 702 N N . ILE A 1 86 ? -1.509 1.374 -11.968 1.00 77.69 86 ILE A N 1
ATOM 703 C CA . ILE A 1 86 ? -2.958 1.222 -11.781 1.00 77.69 86 ILE A CA 1
ATOM 704 C C . ILE A 1 86 ? -3.261 0.356 -10.555 1.00 77.69 86 ILE A C 1
ATOM 706 O O . ILE A 1 86 ? -4.075 0.755 -9.725 1.00 77.69 86 ILE A O 1
ATOM 710 N N . VAL A 1 87 ? -2.596 -0.793 -10.400 1.00 79.12 87 VAL A N 1
ATOM 711 C CA . VAL A 1 87 ? -2.812 -1.689 -9.253 1.00 79.12 87 VAL A CA 1
ATOM 712 C C . VAL A 1 87 ? -2.421 -1.000 -7.941 1.00 79.12 87 VAL A C 1
ATOM 714 O O . VAL A 1 87 ? -3.195 -1.036 -6.988 1.00 79.12 87 VAL A O 1
ATOM 717 N N . THR A 1 88 ? -1.278 -0.307 -7.896 1.00 78.38 88 THR A N 1
ATOM 718 C CA . THR A 1 88 ? -0.834 0.457 -6.716 1.00 78.38 88 THR A CA 1
ATOM 719 C C . THR A 1 88 ? -1.831 1.554 -6.325 1.00 78.38 88 THR A C 1
ATOM 721 O O . THR A 1 88 ? -2.201 1.661 -5.158 1.00 78.38 88 THR A O 1
ATOM 724 N N . LEU A 1 89 ? -2.310 2.346 -7.290 1.00 81.56 89 LEU A N 1
ATOM 725 C CA . LEU A 1 89 ? -3.301 3.401 -7.042 1.00 81.56 89 LEU A CA 1
ATOM 726 C C . LEU A 1 89 ? -4.644 2.837 -6.589 1.00 81.56 89 LEU A C 1
ATOM 728 O O . LEU A 1 89 ? -5.224 3.351 -5.638 1.00 81.56 89 LEU A O 1
ATOM 732 N N . THR A 1 90 ? -5.111 1.769 -7.237 1.00 83.56 90 THR A N 1
ATOM 733 C CA . THR A 1 90 ? -6.366 1.095 -6.877 1.00 83.56 90 THR A CA 1
ATOM 734 C C . THR A 1 90 ? -6.298 0.565 -5.448 1.00 83.56 90 THR A C 1
ATOM 736 O O . THR A 1 90 ? -7.227 0.783 -4.674 1.00 83.56 90 THR A O 1
ATOM 739 N N . PHE A 1 91 ? -5.177 -0.059 -5.068 1.00 84.00 91 PHE A N 1
ATOM 740 C CA . PHE A 1 91 ? -4.953 -0.549 -3.710 1.00 84.00 91 PHE A CA 1
ATOM 741 C C . PHE A 1 91 ? -4.970 0.586 -2.679 1.00 84.00 91 PHE A C 1
ATOM 743 O O . PHE A 1 91 ? -5.734 0.525 -1.717 1.00 84.00 91 PHE A O 1
ATOM 750 N N . CYS A 1 92 ? -4.179 1.646 -2.881 1.00 82.94 92 CYS A N 1
ATOM 751 C CA . CYS A 1 92 ? -4.143 2.768 -1.939 1.00 82.94 92 CYS A CA 1
ATOM 752 C C . CYS A 1 92 ? -5.486 3.499 -1.844 1.00 82.94 92 CYS A C 1
ATOM 754 O O . CYS A 1 92 ? -5.880 3.912 -0.757 1.00 82.94 92 CYS A O 1
ATOM 756 N N . PHE A 1 93 ? -6.200 3.651 -2.961 1.00 85.94 93 PHE A N 1
ATOM 757 C CA . PHE A 1 93 ? -7.497 4.319 -2.978 1.00 85.94 93 PHE A CA 1
ATOM 758 C C . PHE A 1 93 ? -8.534 3.510 -2.207 1.00 85.94 93 PHE A C 1
ATOM 760 O O . PHE A 1 93 ? -9.153 4.031 -1.281 1.00 85.94 93 PHE A O 1
ATOM 767 N N . TYR A 1 94 ? -8.661 2.221 -2.534 1.00 85.69 94 TYR A N 1
ATOM 768 C CA . TYR A 1 94 ? -9.553 1.316 -1.820 1.00 85.69 94 TYR A CA 1
ATOM 769 C C . TYR A 1 94 ? -9.235 1.299 -0.324 1.00 85.69 94 TYR A C 1
ATOM 771 O O . TYR A 1 94 ? -10.135 1.372 0.507 1.00 85.69 94 TYR A O 1
ATOM 779 N N . PHE A 1 95 ? -7.952 1.296 0.033 1.00 81.75 95 PHE A N 1
ATOM 780 C CA . PHE A 1 95 ? -7.557 1.302 1.429 1.00 81.75 95 PHE A CA 1
ATOM 781 C C . PHE A 1 95 ? -7.803 2.638 2.147 1.00 81.75 95 PHE A C 1
ATOM 783 O O . PHE A 1 95 ? -8.150 2.659 3.325 1.00 81.75 95 PHE A O 1
ATOM 790 N N . ALA A 1 96 ? -7.646 3.774 1.468 1.00 85.31 96 ALA A N 1
ATOM 791 C CA . ALA A 1 96 ? -8.001 5.068 2.045 1.00 85.31 96 ALA A CA 1
ATOM 792 C C . ALA A 1 96 ? -9.504 5.127 2.361 1.00 85.31 96 ALA A C 1
ATOM 794 O O . ALA A 1 96 ? -9.880 5.573 3.441 1.00 85.31 96 ALA A O 1
ATOM 795 N N . VAL A 1 97 ? -10.347 4.605 1.461 1.00 86.69 97 VAL A N 1
ATOM 796 C CA . VAL A 1 97 ? -11.793 4.447 1.690 1.00 86.69 97 VAL A CA 1
ATOM 797 C C . VAL A 1 97 ? -12.048 3.489 2.856 1.00 86.69 97 VAL A C 1
ATOM 799 O O . VAL A 1 97 ? -12.773 3.847 3.781 1.00 86.69 97 VAL A O 1
ATOM 802 N N . TYR A 1 98 ? -11.379 2.331 2.867 1.00 84.00 98 TYR A N 1
ATOM 803 C CA . TYR A 1 98 ? -11.419 1.350 3.956 1.00 84.00 98 TYR A CA 1
ATOM 804 C C . TYR A 1 98 ? -11.184 1.995 5.332 1.00 84.00 98 TYR A C 1
ATOM 806 O O . TYR A 1 98 ? -11.977 1.821 6.260 1.00 84.00 98 TYR A O 1
ATOM 814 N N . LEU A 1 99 ? -10.143 2.825 5.441 1.00 82.94 99 LEU A N 1
ATOM 815 C CA . LEU A 1 99 ? -9.815 3.535 6.673 1.00 82.94 99 LEU A CA 1
ATOM 816 C C . LEU A 1 99 ? -10.681 4.767 6.955 1.00 82.94 99 LEU A C 1
ATOM 818 O O . LEU A 1 99 ? -10.813 5.127 8.121 1.00 82.94 99 LEU A O 1
ATOM 822 N N . ALA A 1 100 ? -11.273 5.422 5.963 1.00 84.00 100 ALA A N 1
ATOM 823 C CA . ALA A 1 100 ? -12.133 6.581 6.206 1.00 84.00 100 ALA A CA 1
ATOM 824 C C . ALA A 1 100 ? -13.507 6.175 6.766 1.00 84.00 100 ALA A C 1
ATOM 826 O O . ALA A 1 100 ? -14.031 6.846 7.650 1.00 84.00 100 ALA A O 1
ATOM 827 N N . PHE A 1 101 ? -14.068 5.062 6.285 1.00 83.06 101 PHE A N 1
ATOM 828 C CA . PHE A 1 101 ? -15.458 4.668 6.557 1.00 83.06 101 PHE A CA 1
ATOM 829 C C . PHE A 1 101 ? -15.642 3.614 7.654 1.00 83.06 101 PHE A C 1
ATOM 831 O O . PHE A 1 101 ? -16.743 3.105 7.813 1.00 83.06 101 PHE A O 1
ATOM 838 N N . PHE A 1 102 ? -14.607 3.261 8.419 1.00 74.62 102 PHE A N 1
ATOM 839 C CA . PHE A 1 102 ? -14.739 2.244 9.480 1.00 74.62 102 PHE A CA 1
ATOM 840 C C . PHE A 1 102 ? -15.243 0.883 8.973 1.00 74.62 102 PHE A C 1
ATOM 842 O O . PHE A 1 102 ? -15.894 0.134 9.696 1.00 74.62 102 PHE A O 1
ATOM 849 N N . LEU A 1 103 ? -14.876 0.538 7.732 1.00 75.50 103 LEU A N 1
ATOM 850 C CA . LEU A 1 103 ? -15.299 -0.695 7.059 1.00 75.50 103 LEU A CA 1
ATOM 851 C C . LEU A 1 103 ? -14.801 -1.964 7.774 1.00 75.50 103 LEU A C 1
ATOM 853 O O . LEU A 1 103 ? -15.408 -3.022 7.631 1.00 75.50 103 LEU A O 1
ATOM 857 N N . ASP A 1 104 ? -13.757 -1.833 8.598 1.00 70.44 104 ASP A N 1
ATOM 858 C CA . ASP A 1 104 ? -13.281 -2.832 9.562 1.00 70.44 104 ASP A CA 1
ATOM 859 C C . ASP A 1 104 ? -14.363 -3.303 10.545 1.00 70.44 104 ASP A C 1
ATOM 861 O O . ASP A 1 104 ? -14.364 -4.468 10.940 1.00 70.44 104 ASP A O 1
ATOM 865 N N . ARG A 1 105 ? -15.281 -2.412 10.936 1.00 70.81 105 ARG A N 1
ATOM 866 C CA . ARG A 1 105 ? -16.370 -2.709 11.879 1.00 70.81 105 ARG A CA 1
ATOM 867 C C . ARG A 1 105 ? -17.639 -3.195 11.193 1.00 70.81 105 ARG A C 1
ATOM 869 O O . ARG A 1 105 ? -18.412 -3.918 11.806 1.00 70.81 105 ARG A O 1
ATOM 876 N N . GLU A 1 106 ? -17.835 -2.805 9.938 1.00 75.06 106 GLU A N 1
ATOM 877 C CA . GLU A 1 106 ? -19.034 -3.135 9.164 1.00 75.06 106 GLU A CA 1
ATOM 878 C C . GLU A 1 106 ? -19.031 -4.592 8.702 1.00 75.06 106 GLU A C 1
ATOM 880 O O . GLU A 1 106 ? -20.018 -5.307 8.865 1.00 75.06 106 GLU A O 1
ATOM 885 N N . SER A 1 107 ? -17.927 -5.063 8.107 1.00 77.12 107 SER A N 1
ATOM 886 C CA . SER A 1 107 ? -17.849 -6.464 7.695 1.00 77.12 107 SER A CA 1
ATOM 887 C C . SER A 1 107 ? -16.427 -6.967 7.464 1.00 77.12 107 SER A C 1
ATOM 889 O O . SER A 1 107 ? -15.566 -6.287 6.905 1.00 77.12 107 SER A O 1
ATOM 891 N N . VAL A 1 108 ? -16.214 -8.247 7.784 1.00 77.50 108 VAL A N 1
ATOM 892 C CA . VAL A 1 108 ? -14.958 -8.963 7.502 1.00 77.50 108 VAL A CA 1
ATOM 893 C C . VAL A 1 108 ? -14.705 -9.086 5.990 1.00 77.50 108 VAL A C 1
ATOM 895 O O . VAL A 1 108 ? -13.565 -9.229 5.557 1.00 77.50 108 VAL A O 1
ATOM 898 N N . PHE A 1 109 ? -15.745 -8.968 5.159 1.00 81.12 109 PHE A N 1
ATOM 899 C CA . PHE A 1 109 ? -15.626 -8.997 3.699 1.00 81.12 109 PHE A CA 1
ATOM 900 C C . PHE A 1 109 ? -14.621 -7.961 3.176 1.00 81.12 109 PHE A C 1
ATOM 902 O O . PHE A 1 109 ? -13.792 -8.274 2.318 1.00 81.12 109 PHE A O 1
ATOM 909 N N . TYR A 1 110 ? -14.624 -6.752 3.741 1.00 81.25 110 TYR A N 1
ATOM 910 C CA . TYR A 1 110 ? -13.717 -5.692 3.308 1.00 81.25 110 TYR A CA 1
ATOM 911 C C . TYR A 1 110 ? -12.246 -6.009 3.609 1.00 81.25 110 TYR A C 1
ATOM 913 O O . TYR A 1 110 ? -11.390 -5.667 2.789 1.00 81.25 110 TYR A O 1
ATOM 921 N N . ASN A 1 111 ? -11.959 -6.735 4.700 1.00 81.75 111 ASN A N 1
ATOM 922 C CA . ASN A 1 111 ? -10.617 -7.251 5.005 1.00 81.75 111 ASN A CA 1
ATOM 923 C C . ASN A 1 111 ? -10.128 -8.214 3.919 1.00 81.75 111 ASN A C 1
ATOM 925 O O . ASN A 1 111 ? -9.003 -8.086 3.429 1.00 81.75 111 ASN A O 1
ATOM 929 N N . TYR A 1 112 ? -10.980 -9.155 3.502 1.00 83.19 112 TYR A N 1
ATOM 930 C CA . TYR A 1 112 ? -10.637 -10.106 2.443 1.00 83.19 112 TYR A CA 1
AT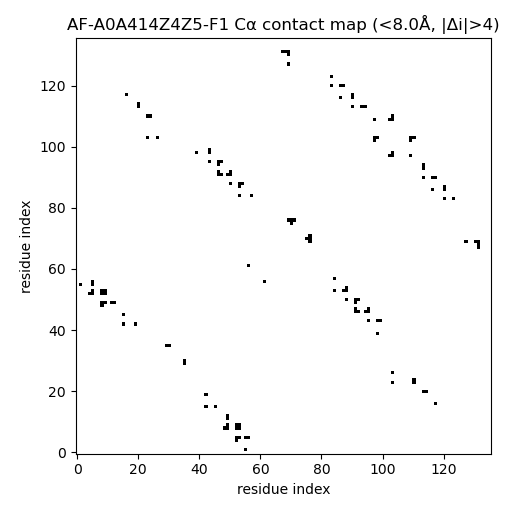OM 931 C C . TYR A 1 112 ? -10.399 -9.416 1.101 1.00 83.19 112 TYR A C 1
ATOM 933 O O . TYR A 1 112 ? -9.525 -9.832 0.344 1.00 83.19 112 TYR A O 1
ATOM 941 N N . LEU A 1 113 ? -11.121 -8.333 0.818 1.00 84.44 113 LEU A N 1
ATOM 942 C CA . LEU A 1 113 ? -10.940 -7.554 -0.404 1.00 84.44 113 LEU A CA 1
ATOM 943 C C . LEU A 1 113 ? -9.593 -6.801 -0.401 1.00 84.44 113 LEU A C 1
ATOM 945 O O . LEU A 1 113 ? -8.879 -6.833 -1.405 1.00 84.44 113 LEU A O 1
ATOM 949 N N . VAL A 1 114 ? -9.181 -6.208 0.735 1.00 84.06 114 VAL A N 1
ATOM 950 C CA . VAL A 1 114 ? -7.819 -5.643 0.893 1.00 84.06 114 VAL A CA 1
ATOM 951 C C . VAL A 1 114 ? -6.769 -6.730 0.641 1.00 84.06 114 VAL A C 1
ATOM 953 O O . VAL A 1 114 ? -5.814 -6.513 -0.111 1.00 84.06 114 VAL A O 1
ATOM 956 N N . LEU A 1 115 ? -6.959 -7.911 1.234 1.00 85.50 115 LEU A N 1
ATOM 957 C CA . LEU A 1 115 ? -6.031 -9.033 1.106 1.00 85.50 115 LEU A CA 1
ATOM 958 C C . LEU A 1 115 ? -5.933 -9.536 -0.343 1.00 85.50 115 LEU A C 1
ATOM 960 O O . LEU A 1 115 ? -4.833 -9.792 -0.833 1.00 85.50 115 LEU A O 1
ATOM 964 N N . LEU A 1 116 ? -7.062 -9.614 -1.051 1.00 86.81 116 LEU A N 1
ATOM 965 C CA . LEU A 1 116 ? -7.129 -9.997 -2.460 1.00 86.81 116 LEU A CA 1
ATOM 966 C C . LEU A 1 116 ? -6.370 -9.003 -3.342 1.00 86.81 116 LEU A C 1
ATOM 968 O O . LEU A 1 116 ? -5.547 -9.414 -4.161 1.00 86.81 116 LEU A O 1
ATOM 972 N N . LEU A 1 117 ? -6.602 -7.699 -3.162 1.00 84.38 117 LEU A N 1
ATOM 973 C CA . LEU A 1 117 ? -5.918 -6.658 -3.934 1.00 84.38 117 LEU A CA 1
ATOM 974 C C . LEU A 1 117 ? -4.403 -6.686 -3.702 1.00 84.38 117 LEU A C 1
ATOM 976 O O . LEU A 1 117 ? -3.626 -6.536 -4.648 1.00 84.38 117 LEU A O 1
ATOM 980 N N . PHE A 1 118 ? -3.970 -6.928 -2.464 1.00 83.50 118 PHE A N 1
ATOM 981 C CA . PHE A 1 118 ? -2.553 -7.095 -2.165 1.00 83.50 118 PHE A CA 1
ATOM 982 C C . PHE A 1 118 ? -1.963 -8.364 -2.782 1.00 83.50 118 PHE A C 1
ATOM 984 O O . PHE A 1 118 ? -0.881 -8.315 -3.368 1.00 83.50 118 PHE A O 1
ATOM 991 N N . GLY A 1 119 ? -2.671 -9.492 -2.686 1.00 84.81 119 GLY A N 1
ATOM 992 C CA . GLY A 1 119 ? -2.263 -10.747 -3.312 1.00 84.81 119 GLY A CA 1
ATOM 993 C C . GLY A 1 119 ? -2.091 -10.594 -4.823 1.00 84.81 119 GLY A C 1
ATOM 994 O O . GLY A 1 119 ? -1.111 -11.077 -5.388 1.00 84.81 119 GLY A O 1
ATOM 995 N N . LEU A 1 120 ? -2.979 -9.833 -5.467 1.00 84.19 120 LEU A N 1
ATOM 996 C CA . LEU A 1 120 ? -2.893 -9.503 -6.887 1.00 84.19 120 LEU A CA 1
ATOM 997 C C . LEU A 1 120 ? -1.663 -8.632 -7.191 1.00 84.19 120 LEU A C 1
ATOM 999 O O . LEU A 1 120 ? -0.935 -8.915 -8.144 1.00 84.19 120 LEU A O 1
ATOM 1003 N N . TYR A 1 121 ? -1.372 -7.627 -6.357 1.00 82.38 121 TYR A N 1
ATOM 1004 C CA . TYR A 1 121 ? -0.160 -6.810 -6.484 1.00 82.38 121 TYR A CA 1
ATOM 1005 C C . TYR A 1 121 ? 1.130 -7.635 -6.329 1.00 82.38 121 TYR A C 1
ATOM 1007 O O . TYR A 1 121 ? 2.036 -7.536 -7.161 1.00 82.38 121 TYR A O 1
ATOM 1015 N N . LEU A 1 122 ? 1.220 -8.474 -5.292 1.00 81.81 122 LEU A N 1
ATOM 1016 C CA . LEU A 1 122 ? 2.379 -9.337 -5.058 1.00 81.81 122 LEU A CA 1
ATOM 1017 C C . LEU A 1 122 ? 2.554 -10.373 -6.168 1.00 81.81 122 LEU A C 1
ATOM 1019 O O . LEU A 1 122 ? 3.660 -10.531 -6.684 1.00 81.81 122 LEU A O 1
ATOM 1023 N N . GLY A 1 123 ? 1.476 -11.058 -6.554 1.00 83.06 123 GLY A N 1
ATOM 1024 C CA . GLY A 1 123 ? 1.495 -12.042 -7.634 1.00 83.06 123 GLY A CA 1
ATOM 1025 C C . GLY A 1 123 ? 1.968 -11.422 -8.947 1.00 83.06 123 GLY A C 1
ATOM 1026 O O . GLY A 1 1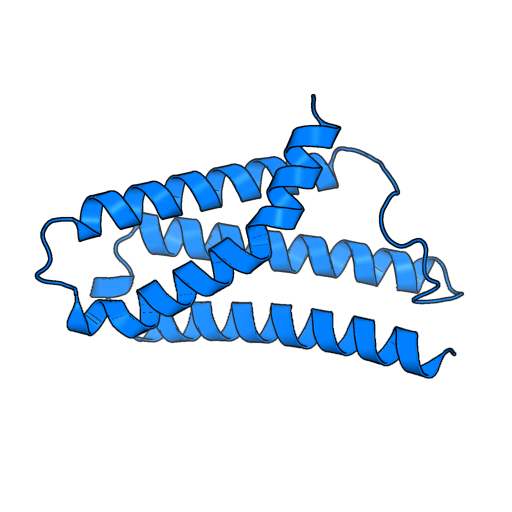23 ? 2.785 -12.010 -9.657 1.00 83.06 123 GLY A O 1
ATOM 1027 N N . TYR A 1 124 ? 1.545 -10.188 -9.223 1.00 79.56 124 TYR A N 1
ATOM 1028 C CA . TYR A 1 124 ? 2.022 -9.413 -10.359 1.00 79.56 124 TYR A CA 1
ATOM 1029 C C . TYR A 1 124 ? 3.533 -9.112 -10.285 1.00 79.56 124 TYR A C 1
ATOM 1031 O O . TYR A 1 124 ? 4.256 -9.367 -11.250 1.00 79.56 124 TYR A O 1
ATOM 1039 N N . GLU A 1 125 ? 4.045 -8.626 -9.149 1.00 77.19 125 GLU A N 1
ATOM 1040 C CA . GLU A 1 125 ? 5.485 -8.377 -8.947 1.00 77.19 125 GLU A CA 1
ATOM 1041 C C . GLU A 1 125 ? 6.331 -9.650 -9.109 1.00 77.19 125 GLU A C 1
ATOM 1043 O O . GLU A 1 125 ? 7.382 -9.630 -9.757 1.00 77.19 125 GLU A O 1
ATOM 1048 N N . ILE A 1 126 ? 5.860 -10.774 -8.562 1.00 81.44 126 ILE A N 1
ATOM 1049 C CA . ILE A 1 126 ? 6.526 -12.076 -8.682 1.00 81.44 126 ILE A CA 1
ATOM 1050 C C . ILE A 1 126 ? 6.553 -12.525 -10.144 1.00 81.44 126 ILE A C 1
ATOM 1052 O O . ILE A 1 126 ? 7.613 -12.910 -10.638 1.00 81.44 126 ILE A O 1
ATOM 1056 N N . ALA A 1 127 ? 5.434 -12.419 -10.866 1.00 80.19 127 ALA A N 1
ATOM 1057 C CA . ALA A 1 127 ? 5.361 -12.778 -12.281 1.00 80.19 127 ALA A CA 1
ATOM 1058 C C . ALA A 1 127 ? 6.313 -11.932 -13.144 1.00 80.19 127 ALA A C 1
ATOM 1060 O O . ALA A 1 127 ? 6.986 -12.456 -14.036 1.00 80.19 127 ALA A O 1
ATOM 1061 N N . VAL A 1 128 ? 6.428 -10.630 -12.855 1.00 73.81 128 VAL A N 1
ATOM 1062 C CA . VAL A 1 128 ? 7.382 -9.738 -13.533 1.00 73.81 128 VAL A CA 1
ATOM 1063 C C . VAL A 1 128 ? 8.824 -10.169 -13.261 1.00 73.81 128 VAL A C 1
ATOM 1065 O O . VAL A 1 128 ? 9.612 -10.279 -14.203 1.00 73.81 128 VAL A O 1
ATOM 1068 N N . LYS A 1 129 ? 9.177 -10.451 -12.000 1.00 75.00 129 LYS A N 1
ATOM 1069 C CA . LYS A 1 129 ? 10.519 -10.935 -11.642 1.00 75.00 129 LYS A CA 1
ATOM 1070 C C . LYS A 1 129 ? 10.826 -12.281 -12.294 1.00 75.00 129 LYS A C 1
ATOM 1072 O O . LYS A 1 129 ? 11.885 -12.424 -12.894 1.00 75.00 129 LYS A O 1
ATOM 1077 N N . ALA A 1 130 ? 9.901 -13.236 -12.260 1.00 78.00 130 ALA A N 1
ATOM 1078 C CA . ALA A 1 130 ? 10.073 -14.546 -12.886 1.00 78.00 130 ALA A CA 1
ATOM 1079 C C . ALA A 1 130 ? 10.341 -14.435 -14.399 1.00 78.00 130 ALA A C 1
ATOM 1081 O O . ALA A 1 130 ? 11.242 -15.086 -14.927 1.00 78.00 130 ALA A O 1
ATOM 1082 N N . ASN A 1 131 ? 9.624 -13.547 -15.095 1.00 74.38 131 ASN A N 1
ATOM 1083 C CA . ASN A 1 131 ? 9.830 -13.304 -16.525 1.00 74.38 131 ASN A CA 1
ATOM 1084 C C . ASN A 1 131 ? 11.200 -12.665 -16.833 1.00 74.38 131 ASN A C 1
ATOM 1086 O O . ASN A 1 131 ? 11.775 -12.899 -17.895 1.00 74.38 131 ASN A O 1
ATOM 1090 N N . LEU A 1 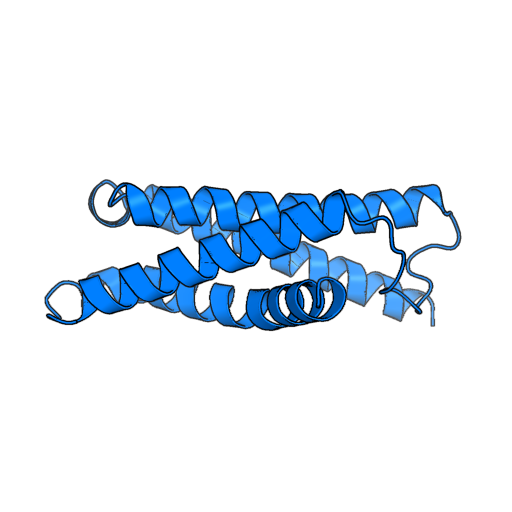132 ? 11.751 -11.879 -15.901 1.00 68.56 132 LEU A N 1
ATOM 1091 C CA . LEU A 1 132 ? 13.109 -11.340 -16.013 1.00 68.56 132 LEU A CA 1
ATOM 1092 C C . LEU A 1 132 ? 14.178 -12.430 -15.874 1.00 68.56 132 LEU A C 1
ATOM 1094 O O . LEU A 1 132 ? 15.148 -12.410 -16.627 1.00 68.56 132 LEU A O 1
ATOM 1098 N N . TYR A 1 133 ? 13.999 -13.380 -14.951 1.00 69.88 133 TYR A N 1
ATOM 1099 C CA . TYR A 1 133 ? 14.937 -14.493 -14.774 1.00 69.88 133 TYR A CA 1
ATOM 1100 C C . TYR A 1 133 ? 14.902 -15.486 -15.938 1.00 69.88 133 TYR A C 1
ATOM 1102 O O . TYR A 1 133 ? 15.950 -15.985 -16.316 1.00 69.88 133 TYR A O 1
ATOM 1110 N N . LYS A 1 134 ? 13.739 -15.705 -16.565 1.00 66.12 134 LYS A N 1
ATOM 1111 C CA . LYS A 1 134 ? 13.596 -16.584 -17.742 1.00 66.12 134 LYS A CA 1
ATOM 1112 C C . LYS A 1 134 ? 14.337 -16.080 -18.995 1.00 66.12 134 LYS A C 1
ATOM 1114 O O . LYS A 1 134 ? 14.517 -16.831 -19.945 1.00 66.12 134 LYS A O 1
ATOM 1119 N N . LYS A 1 135 ? 14.692 -14.793 -19.040 1.00 57.62 135 LYS A N 1
ATOM 1120 C CA . LYS A 1 135 ? 15.391 -14.159 -20.173 1.00 57.62 135 LYS A CA 1
ATOM 1121 C C . LYS A 1 135 ? 16.908 -14.096 -20.034 1.00 57.62 135 LYS A C 1
ATOM 1123 O O . LYS A 1 135 ? 17.556 -13.638 -20.975 1.00 57.62 135 LYS A O 1
ATOM 1128 N N . LYS A 1 136 ? 17.439 -14.465 -18.871 1.00 48.75 136 LYS A N 1
ATOM 1129 C CA . LYS A 1 136 ? 18.867 -14.725 -18.682 1.00 48.75 136 LYS A CA 1
ATOM 1130 C C . LYS A 1 136 ? 19.163 -16.166 -19.058 1.00 48.75 136 LYS A C 1
ATOM 1132 O O . LYS A 1 136 ? 20.281 -16.371 -19.564 1.00 48.75 136 LYS A O 1
#

Sequence (136 aa):
MKTFIIKVGETMFIPTCALMILYCLLYQYMIDFPYMTIIRFIFLISSLFILLAGSMSIFGKKQKICKHSISSKPIVRRFYLQSRQIVTLTFCFYFAVYLAFFLDRESVFYNYLVLLLFGLYLGYEIAVKANLYKKK

Mean predicted aligned error: 8.6 Å

Nearest PDB structures (foldseek):
  7uvj-assembly2_B  TM=4.628E-01  e=7.676E+00  Escherichia coli
  1h7i-assembly1_A  TM=4.176E-01  e=8.565E+00  Homo sapiens

Solvent-accessible surface area (backbone atoms only — not comparable to full-atom values): 7736 Å² total; per-residue (Å²): 109,74,70,57,51,33,54,50,29,64,65,46,46,62,61,50,52,54,54,51,50,50,45,60,72,44,40,85,82,43,69,88,43,89,60,50,67,57,55,49,51,52,52,40,53,51,28,51,52,35,44,53,23,49,52,49,54,69,73,44,88,60,98,78,88,71,97,60,78,73,44,93,49,67,66,59,44,50,50,53,56,51,50,53,52,51,49,53,46,51,47,33,51,55,47,38,51,40,66,72,67,53,35,80,77,75,36,72,67,58,53,54,50,54,50,50,52,49,50,51,50,51,51,48,54,50,52,54,50,52,52,45,61,75,73,108